Protein AF-A0A837RFW9-F1 (afdb_monomer)

Nearest PDB structures (foldseek):
  5ug1-assembly1_A  TM=9.479E-01  e=7.088E-17  Streptococcus pneumoniae
  6vjp-assembly2_B  TM=8.651E-01  e=1.711E-08  Staphylococcus aureus
  6wn9-assembly2_B  TM=7.926E-01  e=7.624E-08  Staphylococcus aureus
  8pdc-assembly1_A  TM=5.336E-01  e=2.839E-01  Thermochaetoides thermophila
  1jmk-assembly1_C  TM=3.991E-01  e=9.266E-01  Bacillus subtilis

Solvent-accessible surface area (backbone atoms only — not comparable to full-atom values): 8847 Å² total; per-residue (Å²): 58,29,36,41,24,10,40,58,45,43,70,36,41,70,58,40,64,80,72,38,79,75,56,46,79,50,54,38,65,89,37,30,56,67,54,47,40,52,52,53,54,50,25,52,79,66,72,66,56,39,51,40,34,35,42,40,46,26,79,59,40,48,96,58,42,66,62,38,52,48,49,47,66,68,69,51,61,58,62,28,28,44,31,45,30,32,28,53,45,78,81,64,51,80,84,36,45,29,46,46,44,35,55,53,58,73,54,41,42,84,80,36,62,27,40,33,67,18,57,42,35,62,55,50,69,77,42,61,77,36,30,68,94,49,86,34,59,43,37,83,78,36,63,68,31,46,53,50,54,47,46,40,52,51,53,28,51,61,54,46,70,77,39,54,52,32,84,120

Structure (mmCIF, N/CA/C/O backbone):
data_AF-A0A837RFW9-F1
#
_entry.id   AF-A0A837RFW9-F1
#
loop_
_atom_site.group_PDB
_atom_site.id
_atom_site.type_symbol
_atom_site.label_atom_id
_atom_site.label_alt_id
_atom_site.label_comp_id
_atom_site.label_asym_id
_atom_site.label_entity_id
_atom_site.label_seq_id
_atom_site.pdbx_PDB_ins_code
_atom_site.Cartn_x
_atom_site.Cartn_y
_atom_site.Cartn_z
_atom_site.occupancy
_atom_site.B_iso_or_equiv
_atom_site.auth_seq_id
_atom_site.auth_comp_id
_atom_site.auth_asym_id
_atom_site.auth_atom_id
_atom_site.pdbx_PDB_model_num
ATOM 1 N N . MET A 1 1 ? -9.442 -9.185 4.355 1.00 95.12 1 MET A N 1
ATOM 2 C CA . MET A 1 1 ? -8.764 -7.871 4.407 1.00 95.12 1 MET A CA 1
ATOM 3 C C . MET A 1 1 ? -9.378 -6.902 3.407 1.00 95.12 1 MET A C 1
ATOM 5 O O . MET A 1 1 ? -9.951 -7.375 2.431 1.00 95.12 1 MET A O 1
ATOM 9 N N . SER A 1 2 ? -9.255 -5.599 3.632 1.00 98.50 2 SER A N 1
ATOM 10 C CA . SER A 1 2 ? -9.455 -4.561 2.614 1.00 98.50 2 SER A CA 1
ATOM 11 C C . SER A 1 2 ? -8.090 -4.162 2.061 1.00 98.50 2 SER A C 1
ATOM 13 O O . SER A 1 2 ? -7.193 -3.880 2.846 1.00 98.50 2 SER A O 1
ATOM 15 N N . ILE A 1 3 ? -7.923 -4.155 0.742 1.00 98.69 3 ILE A N 1
ATOM 16 C CA . ILE A 1 3 ? -6.724 -3.668 0.054 1.00 98.69 3 ILE A CA 1
ATOM 17 C C . ILE A 1 3 ? -7.129 -2.402 -0.694 1.00 98.69 3 ILE A C 1
ATOM 19 O O . ILE A 1 3 ? -8.015 -2.457 -1.544 1.00 98.69 3 ILE A O 1
ATOM 23 N N . ILE A 1 4 ? -6.499 -1.279 -0.361 1.00 98.81 4 ILE A N 1
ATOM 24 C CA . ILE A 1 4 ? -6.711 0.022 -0.994 1.00 98.81 4 ILE A CA 1
ATOM 25 C C . ILE A 1 4 ? -5.409 0.394 -1.699 1.00 98.81 4 ILE A C 1
ATOM 27 O O . ILE A 1 4 ? -4.411 0.668 -1.034 1.00 98.81 4 ILE A O 1
ATOM 31 N N . GLY A 1 5 ? -5.403 0.374 -3.031 1.00 98.38 5 GLY A N 1
ATOM 32 C CA . GLY A 1 5 ? -4.164 0.484 -3.805 1.00 98.38 5 GLY A CA 1
ATOM 33 C C . GLY A 1 5 ? -4.198 1.435 -4.994 1.00 98.38 5 GLY A C 1
ATOM 34 O O . GLY A 1 5 ? -5.263 1.904 -5.399 1.00 98.38 5 GLY A O 1
ATOM 35 N N . ASP A 1 6 ? -3.010 1.721 -5.522 1.00 98.06 6 ASP A N 1
ATOM 36 C CA . ASP A 1 6 ? -2.779 2.550 -6.707 1.00 98.06 6 ASP A CA 1
ATOM 37 C C . ASP A 1 6 ? -2.714 1.711 -7.999 1.00 98.06 6 ASP A C 1
ATOM 39 O O . ASP A 1 6 ? -3.187 0.565 -8.048 1.00 98.06 6 ASP A O 1
ATOM 43 N N . SER A 1 7 ? -2.150 2.279 -9.069 1.00 97.69 7 SER A N 1
ATOM 44 C CA . SER A 1 7 ? -1.986 1.625 -10.369 1.00 97.69 7 SER A CA 1
ATOM 45 C C . SER A 1 7 ? -1.253 0.285 -10.303 1.00 97.69 7 SER A C 1
ATOM 47 O O . SER A 1 7 ? -1.571 -0.615 -11.085 1.00 97.69 7 SER A O 1
ATOM 49 N N . VAL A 1 8 ? -0.309 0.103 -9.372 1.00 97.62 8 VAL A N 1
ATOM 50 C CA . VAL A 1 8 ? 0.428 -1.162 -9.245 1.00 97.62 8 VAL A CA 1
ATOM 51 C C . VAL A 1 8 ? -0.507 -2.252 -8.740 1.00 97.62 8 VAL A C 1
ATOM 53 O O . VAL A 1 8 ? -0.574 -3.331 -9.331 1.00 97.62 8 VAL A O 1
ATOM 56 N N . THR A 1 9 ? -1.296 -1.957 -7.703 1.00 97.94 9 THR A N 1
ATOM 57 C CA . THR A 1 9 ? -2.322 -2.879 -7.198 1.00 97.94 9 THR A CA 1
ATOM 58 C C . THR A 1 9 ? -3.398 -3.140 -8.248 1.00 97.94 9 THR A C 1
ATOM 60 O O . THR A 1 9 ? -3.833 -4.281 -8.403 1.00 97.94 9 THR A O 1
ATOM 63 N N . LEU A 1 10 ? -3.807 -2.114 -9.004 1.00 97.44 10 LEU A N 1
ATOM 64 C CA . LEU A 1 10 ? -4.777 -2.258 -10.090 1.00 97.44 10 LEU A CA 1
ATOM 65 C C . LEU A 1 10 ? -4.279 -3.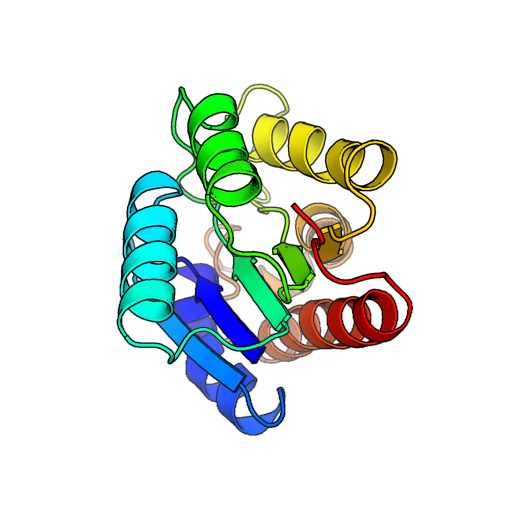240 -11.160 1.00 97.44 10 LEU A C 1
ATOM 67 O O . LEU A 1 10 ? -5.035 -4.119 -11.576 1.00 97.44 10 LEU A O 1
ATOM 71 N N . GLY A 1 11 ? -3.006 -3.134 -11.554 1.00 96.44 11 GLY A N 1
ATOM 72 C CA . GLY A 1 11 ? -2.385 -4.004 -12.554 1.00 96.44 11 GLY A CA 1
ATOM 73 C C . GLY A 1 11 ? -2.354 -5.485 -12.161 1.00 96.44 11 GLY A C 1
ATOM 74 O O . GLY A 1 11 ? -2.466 -6.343 -13.030 1.00 96.44 11 GLY A O 1
ATOM 75 N N . THR A 1 12 ? -2.274 -5.790 -10.862 1.00 96.44 12 THR A N 1
ATOM 76 C CA . THR A 1 12 ? -2.230 -7.170 -10.338 1.00 96.44 12 THR A CA 1
ATOM 77 C C . THR A 1 12 ? -3.542 -7.626 -9.680 1.00 96.44 12 THR A C 1
ATOM 79 O O . THR A 1 12 ? -3.638 -8.720 -9.121 1.00 96.44 12 THR A O 1
ATOM 82 N N . ARG A 1 13 ? -4.608 -6.817 -9.757 1.00 96.00 13 ARG A N 1
ATOM 83 C CA . ARG A 1 13 ? -5.867 -7.045 -9.024 1.00 96.00 13 ARG A CA 1
ATOM 84 C C . ARG A 1 13 ? -6.458 -8.440 -9.235 1.00 96.00 13 ARG A C 1
ATOM 86 O O . ARG A 1 13 ? -6.918 -9.043 -8.271 1.00 96.00 13 ARG A O 1
ATOM 93 N N . SER A 1 14 ? -6.453 -8.948 -10.472 1.00 94.88 14 SER A N 1
ATOM 94 C CA . SER A 1 14 ? -6.988 -10.287 -10.769 1.00 94.88 14 SER A CA 1
ATOM 95 C C . SER A 1 14 ? -6.211 -11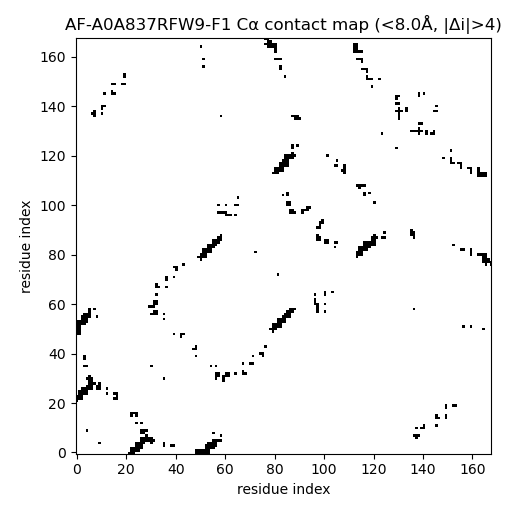.371 -10.028 1.00 94.88 14 SER A C 1
ATOM 97 O O . SER A 1 14 ? -6.812 -12.228 -9.392 1.00 94.88 14 SER A O 1
ATOM 99 N N . TYR A 1 15 ? -4.878 -11.292 -10.049 1.00 96.56 15 TYR A N 1
ATOM 100 C CA . TYR A 1 15 ? -4.029 -12.236 -9.335 1.00 96.56 15 TYR A CA 1
ATOM 101 C C . TYR A 1 15 ? -4.292 -12.172 -7.829 1.00 96.56 15 TYR A C 1
ATOM 103 O O . TYR A 1 15 ? -4.445 -13.200 -7.173 1.00 96.56 15 TYR A O 1
ATOM 111 N N . LEU A 1 16 ? -4.359 -10.964 -7.266 1.00 96.38 16 LEU A N 1
ATOM 112 C CA . LEU A 1 16 ? -4.643 -10.787 -5.845 1.00 96.38 16 LEU A CA 1
ATOM 113 C C . LEU A 1 16 ? -6.003 -11.372 -5.453 1.00 96.38 16 LEU A C 1
ATOM 115 O O . LEU A 1 16 ? -6.096 -12.001 -4.403 1.00 96.38 16 LEU A O 1
ATOM 119 N N . GLY A 1 17 ? -7.028 -11.224 -6.296 1.00 94.75 17 GLY A N 1
ATOM 120 C CA . GLY A 1 17 ? -8.349 -11.810 -6.057 1.00 94.75 17 GLY A CA 1
ATOM 121 C C . GLY A 1 17 ? -8.311 -13.335 -5.924 1.00 94.75 17 GLY A C 1
ATOM 122 O O . GLY A 1 17 ? -8.935 -13.886 -5.019 1.00 94.75 17 GLY A O 1
ATOM 123 N N . ASP A 1 18 ? -7.515 -14.002 -6.762 1.00 94.69 18 ASP A N 1
ATOM 124 C CA . ASP A 1 18 ? -7.395 -15.466 -6.772 1.00 94.69 18 ASP A CA 1
ATOM 125 C C . ASP A 1 18 ? -6.471 -16.006 -5.664 1.00 94.69 18 ASP A C 1
ATOM 127 O O . ASP A 1 18 ? -6.607 -17.152 -5.230 1.00 94.69 18 ASP A O 1
ATOM 131 N N . HIS A 1 19 ? -5.508 -15.199 -5.205 1.00 96.00 19 HIS A N 1
ATOM 132 C CA . HIS A 1 19 ? -4.390 -15.667 -4.375 1.00 96.00 19 HIS A CA 1
ATOM 133 C C . HIS A 1 19 ? -4.282 -15.009 -2.988 1.00 96.00 19 HIS A C 1
ATOM 135 O O . HIS A 1 19 ? -3.486 -15.457 -2.158 1.00 96.00 19 HIS A O 1
ATOM 141 N N . VAL A 1 20 ? -5.079 -13.978 -2.699 1.00 93.44 20 VAL A N 1
ATOM 142 C CA . VAL A 1 20 ? -5.201 -13.363 -1.371 1.00 93.44 20 VAL A CA 1
ATOM 143 C C . VAL A 1 20 ? -6.617 -13.603 -0.862 1.00 93.44 20 VAL A C 1
ATOM 145 O O . VAL A 1 20 ? -7.549 -12.836 -1.122 1.00 93.44 20 VAL A O 1
ATOM 148 N N . ALA A 1 21 ? -6.775 -14.708 -0.133 1.00 85.12 21 ALA A N 1
ATOM 149 C CA . ALA A 1 21 ? -8.072 -15.196 0.317 1.00 85.12 21 ALA A CA 1
ATOM 150 C C . ALA A 1 21 ? -8.848 -14.139 1.121 1.00 85.12 21 ALA A C 1
ATOM 152 O O . ALA A 1 21 ? -8.305 -13.463 2.000 1.00 85.12 21 ALA A O 1
ATOM 153 N N . ASN A 1 22 ? -10.154 -14.040 0.854 1.00 87.00 22 ASN A N 1
ATOM 154 C CA . ASN A 1 22 ? -11.065 -13.121 1.540 1.00 87.00 22 ASN A CA 1
ATOM 155 C C . ASN A 1 22 ? -10.575 -11.656 1.514 1.00 87.00 22 ASN A C 1
ATOM 157 O O . ASN A 1 22 ? -10.703 -10.924 2.512 1.00 87.00 22 ASN A O 1
ATOM 161 N N . SER A 1 23 ? -10.003 -11.217 0.390 1.00 92.75 23 SER A N 1
ATOM 162 C CA . SER A 1 23 ? -9.664 -9.816 0.137 1.00 92.75 23 SER A CA 1
ATOM 163 C C . SER A 1 23 ? -10.816 -9.076 -0.555 1.00 92.75 23 SER A C 1
ATOM 165 O O . SER A 1 23 ? -11.537 -9.633 -1.376 1.00 92.75 23 SER A O 1
ATOM 167 N N . ASN A 1 24 ? -11.021 -7.818 -0.170 1.00 96.25 24 ASN A N 1
ATOM 168 C CA . ASN A 1 24 ? -11.774 -6.833 -0.939 1.00 96.25 24 ASN A CA 1
ATOM 169 C C . ASN A 1 24 ? -10.751 -5.856 -1.519 1.00 96.25 24 ASN A C 1
ATOM 171 O O . ASN A 1 24 ? -10.039 -5.228 -0.735 1.00 96.25 24 ASN A O 1
ATOM 175 N N . ILE A 1 25 ? -10.638 -5.770 -2.844 1.00 98.25 25 ILE A N 1
ATOM 176 C CA . ILE A 1 25 ? -9.589 -4.988 -3.509 1.00 98.25 25 ILE A CA 1
ATOM 177 C C . ILE A 1 25 ? -10.218 -3.783 -4.193 1.00 98.25 25 ILE A C 1
ATOM 179 O O . ILE A 1 25 ? -10.933 -3.917 -5.186 1.00 98.25 25 ILE A O 1
ATOM 183 N N . ASP A 1 26 ? -9.897 -2.610 -3.671 1.00 98.38 26 ASP A N 1
ATOM 184 C CA . ASP A 1 26 ? -10.256 -1.318 -4.224 1.00 98.38 26 ASP A CA 1
ATOM 185 C C . ASP A 1 26 ? -8.967 -0.665 -4.743 1.00 98.38 26 ASP A C 1
ATOM 187 O O . ASP A 1 26 ? -8.086 -0.308 -3.960 1.00 98.38 26 ASP A O 1
ATOM 191 N N . ALA A 1 27 ? -8.818 -0.542 -6.061 1.00 97.88 27 ALA A N 1
ATOM 192 C CA . ALA A 1 27 ? -7.613 0.007 -6.678 1.00 97.88 27 ALA A CA 1
ATOM 193 C C . ALA A 1 27 ? -7.941 0.875 -7.896 1.00 97.88 27 ALA A C 1
ATOM 195 O O . ALA A 1 27 ? -8.811 0.519 -8.692 1.00 97.88 27 ALA A O 1
ATOM 196 N N . GLU A 1 28 ? -7.219 1.985 -8.049 1.00 97.88 28 GLU A N 1
ATOM 197 C CA . GLU A 1 28 ? -7.378 2.958 -9.137 1.00 97.88 28 GLU A CA 1
ATOM 198 C C . GLU A 1 28 ? -6.014 3.476 -9.603 1.00 97.88 28 GLU A C 1
ATOM 200 O O . GLU A 1 28 ? -5.090 3.590 -8.803 1.00 97.88 28 GLU A O 1
ATOM 205 N N . GLY A 1 29 ? -5.898 3.810 -10.894 1.00 96.25 29 GLY A N 1
ATOM 206 C CA . GLY A 1 29 ? -4.627 4.178 -11.528 1.00 96.25 29 GLY A CA 1
ATOM 207 C C . GLY A 1 29 ? -3.928 5.368 -10.865 1.00 96.25 29 GLY A C 1
ATOM 208 O O . GLY A 1 29 ? -2.816 5.243 -10.366 1.00 96.25 29 GLY A O 1
ATOM 209 N N . ASP A 1 30 ? -4.610 6.506 -10.783 1.00 94.25 30 ASP A N 1
ATOM 210 C CA . ASP A 1 30 ? -4.015 7.753 -10.285 1.00 94.25 30 ASP A CA 1
ATOM 211 C C . ASP A 1 30 ? -4.199 7.941 -8.772 1.00 94.25 30 ASP A C 1
ATOM 213 O O . ASP A 1 30 ? -4.232 9.064 -8.264 1.00 94.25 30 ASP A O 1
ATOM 217 N N . ARG A 1 31 ? -4.372 6.845 -8.019 1.00 98.25 31 ARG A N 1
ATOM 218 C CA . ARG A 1 31 ? -4.678 6.953 -6.594 1.00 98.25 31 ARG A CA 1
ATOM 219 C C . ARG A 1 31 ? -3.470 7.428 -5.793 1.00 98.25 31 ARG A C 1
ATOM 221 O O . ARG A 1 31 ? -2.427 6.785 -5.739 1.00 98.25 31 ARG A O 1
ATOM 228 N N . THR A 1 32 ? -3.672 8.530 -5.088 1.00 98.31 32 THR A N 1
ATOM 229 C CA . THR A 1 32 ? -2.743 9.128 -4.126 1.00 98.31 32 THR A CA 1
ATOM 230 C C . THR A 1 32 ? -3.213 8.883 -2.685 1.00 98.31 32 THR A C 1
ATOM 232 O O . THR A 1 32 ? -4.351 8.467 -2.447 1.00 98.31 32 THR A O 1
ATOM 235 N N . MET A 1 33 ? -2.357 9.145 -1.689 1.00 98.50 33 MET A N 1
ATOM 236 C CA . MET A 1 33 ? -2.634 8.805 -0.278 1.00 98.50 33 MET A CA 1
ATOM 237 C C . MET A 1 33 ? -3.898 9.495 0.267 1.00 98.50 33 MET A C 1
ATOM 239 O O . MET A 1 33 ? -4.711 8.874 0.946 1.00 98.50 33 MET A O 1
ATOM 243 N N . ASN A 1 34 ? -4.132 10.755 -0.105 1.00 98.44 34 ASN A N 1
ATOM 244 C CA . ASN A 1 34 ? -5.351 11.496 0.244 1.00 98.44 34 ASN A CA 1
ATOM 245 C C . ASN A 1 34 ? -6.634 10.897 -0.377 1.00 98.44 34 ASN A C 1
ATOM 247 O O . ASN A 1 34 ? -7.718 11.043 0.190 1.00 98.44 34 ASN A O 1
ATOM 251 N N . LEU A 1 35 ? -6.546 10.236 -1.536 1.00 98.62 35 LEU A N 1
ATOM 252 C CA . LEU A 1 35 ? -7.671 9.531 -2.158 1.00 98.62 35 LEU A CA 1
ATOM 253 C C . LEU A 1 35 ? -7.899 8.173 -1.491 1.00 98.62 35 LEU A C 1
ATOM 255 O O . LEU A 1 35 ? -9.039 7.833 -1.181 1.00 98.62 35 LEU A O 1
ATOM 259 N N . ALA A 1 36 ? -6.827 7.442 -1.177 1.00 98.69 36 ALA A N 1
ATOM 260 C CA . ALA A 1 36 ? -6.911 6.215 -0.388 1.00 98.69 36 ALA A CA 1
ATOM 261 C C . ALA A 1 36 ? -7.517 6.461 1.003 1.00 98.69 36 ALA A C 1
ATOM 263 O O . ALA A 1 36 ? -8.369 5.692 1.444 1.00 98.69 36 ALA A O 1
ATOM 264 N N . TYR A 1 37 ? -7.175 7.583 1.644 1.00 98.81 37 TYR A N 1
ATOM 265 C CA . TYR A 1 37 ? -7.824 8.042 2.871 1.00 98.81 37 TYR A CA 1
ATOM 266 C C . TYR A 1 37 ? -9.347 8.175 2.701 1.00 98.81 37 TYR A C 1
ATOM 268 O O . TYR A 1 37 ? -10.106 7.659 3.519 1.00 98.81 37 TYR A O 1
ATOM 276 N N . LYS A 1 38 ? -9.827 8.794 1.611 1.00 98.75 38 LYS A N 1
ATOM 277 C CA . LYS A 1 38 ? -11.275 8.899 1.343 1.00 98.75 38 LYS A CA 1
ATOM 278 C C . LYS A 1 38 ? -11.927 7.523 1.197 1.00 98.75 38 LYS A C 1
ATOM 280 O O . LYS A 1 38 ? -13.010 7.318 1.740 1.00 98.75 38 LYS A O 1
ATOM 285 N N . VAL A 1 39 ? -11.273 6.583 0.511 1.00 98.81 39 VAL A N 1
ATOM 286 C CA . VAL A 1 39 ? -11.757 5.197 0.378 1.00 98.81 39 VAL A CA 1
ATOM 287 C C . VAL A 1 39 ? -11.843 4.518 1.744 1.00 98.81 39 VAL A C 1
ATOM 289 O O . VAL A 1 39 ? -12.893 3.972 2.079 1.00 98.81 39 VAL A O 1
ATOM 292 N N . MET A 1 40 ? -10.791 4.607 2.562 1.00 98.81 40 MET A N 1
ATOM 293 C CA . MET A 1 40 ? -10.767 4.038 3.914 1.00 98.81 40 MET A CA 1
ATOM 294 C C . MET A 1 40 ? -11.915 4.590 4.766 1.00 98.81 40 MET A C 1
ATOM 296 O O . MET A 1 40 ? -12.699 3.819 5.318 1.00 98.81 40 MET A O 1
ATOM 300 N N . MET A 1 41 ? -12.081 5.914 4.796 1.00 98.75 41 MET A N 1
ATOM 301 C CA . MET A 1 41 ? -13.145 6.563 5.563 1.00 98.75 41 MET A CA 1
ATOM 302 C C . MET A 1 41 ? -14.545 6.201 5.047 1.00 98.75 41 MET A C 1
ATOM 304 O O . MET A 1 41 ? -15.470 6.028 5.839 1.00 98.75 41 MET A O 1
ATOM 308 N N . ASN A 1 42 ? -14.729 6.059 3.730 1.00 98.75 42 ASN A N 1
ATOM 309 C CA . ASN A 1 42 ? -15.992 5.587 3.156 1.00 98.75 42 ASN A CA 1
ATOM 310 C C . ASN A 1 42 ? -16.303 4.149 3.596 1.00 98.75 42 ASN A C 1
ATOM 312 O O . ASN A 1 42 ? -17.444 3.851 3.956 1.00 98.75 42 ASN A O 1
ATOM 316 N N . GLN A 1 43 ? -15.296 3.272 3.589 1.00 98.69 43 GLN A N 1
ATOM 317 C CA . GLN A 1 43 ? -15.447 1.883 4.012 1.00 98.69 43 GLN A CA 1
ATOM 318 C C . GLN A 1 43 ? -15.720 1.767 5.523 1.00 98.69 43 GLN A C 1
ATOM 320 O O . GLN A 1 43 ? -16.522 0.917 5.904 1.00 98.69 43 GLN A O 1
ATOM 325 N N . GLN A 1 44 ? -15.125 2.622 6.368 1.00 98.25 44 GLN A N 1
ATOM 326 C CA . GLN A 1 44 ? -15.450 2.701 7.804 1.00 98.25 44 GLN A CA 1
ATOM 327 C C . GLN A 1 44 ? -16.907 3.092 8.025 1.00 98.25 44 GLN A C 1
ATOM 329 O O . GLN A 1 44 ? -17.662 2.342 8.637 1.00 98.25 44 GLN A O 1
ATOM 334 N N . ARG A 1 45 ? -17.335 4.218 7.436 1.00 98.44 45 ARG A N 1
ATOM 335 C CA . ARG A 1 45 ? -18.712 4.721 7.583 1.00 98.44 45 ARG A CA 1
ATOM 336 C C . ARG A 1 45 ? -19.772 3.750 7.071 1.00 98.44 45 ARG A C 1
ATOM 338 O O . ARG A 1 45 ? -20.904 3.787 7.535 1.00 98.44 45 ARG A O 1
ATOM 345 N N . SER A 1 46 ? -19.411 2.905 6.109 1.00 98.12 46 SER A N 1
ATOM 346 C CA . SER A 1 46 ? -20.305 1.887 5.545 1.00 98.12 46 SER A CA 1
ATOM 347 C C . SER A 1 46 ? -20.197 0.534 6.256 1.00 98.12 46 SER A C 1
ATOM 349 O O . SER A 1 46 ? -20.850 -0.418 5.838 1.00 98.12 46 SER A O 1
ATOM 351 N N . HIS A 1 47 ? -19.360 0.419 7.294 1.00 97.44 47 HIS A N 1
ATOM 352 C CA . HIS A 1 47 ? -19.052 -0.828 8.004 1.00 97.44 47 HIS A CA 1
ATOM 353 C C . HIS A 1 47 ? -18.560 -1.965 7.088 1.00 97.44 47 HIS A C 1
ATOM 355 O O . HIS A 1 47 ? -18.762 -3.146 7.363 1.00 97.44 47 HIS A O 1
ATOM 361 N N . THR A 1 48 ? -17.894 -1.612 5.986 1.00 98.00 48 THR A N 1
ATOM 362 C CA . THR A 1 48 ? -17.313 -2.563 5.026 1.00 98.00 48 THR A CA 1
ATOM 363 C C . THR A 1 48 ? -15.793 -2.670 5.135 1.00 98.00 48 THR A C 1
ATOM 365 O O . THR A 1 48 ? -15.206 -3.565 4.520 1.00 98.00 48 THR A O 1
ATOM 368 N N . LEU A 1 49 ? -15.136 -1.766 5.875 1.00 98.50 49 LEU A N 1
ATOM 369 C CA . LEU A 1 49 ? -13.701 -1.863 6.143 1.00 98.50 49 LEU A CA 1
ATOM 370 C C . LEU A 1 49 ? -13.443 -3.111 6.997 1.00 98.50 49 LEU A C 1
ATOM 372 O O . LEU A 1 49 ? -14.057 -3.293 8.045 1.00 98.50 49 LEU A O 1
ATOM 376 N N . ARG A 1 50 ? -12.565 -4.007 6.538 1.00 97.81 50 ARG A N 1
ATOM 377 C CA . ARG A 1 50 ? -12.270 -5.261 7.253 1.00 97.81 50 ARG A CA 1
ATOM 378 C C . ARG A 1 50 ? -11.210 -5.043 8.335 1.00 97.81 50 ARG A C 1
ATOM 380 O O . ARG A 1 50 ? -10.465 -4.074 8.278 1.00 97.81 50 ARG A O 1
ATOM 387 N N . GLU A 1 51 ? -11.093 -5.986 9.273 1.00 98.00 51 GLU A N 1
ATOM 388 C CA . GLU A 1 51 ? -10.086 -5.957 10.355 1.00 98.00 51 GLU A CA 1
ATOM 389 C C . GLU A 1 51 ? -8.677 -5.637 9.827 1.00 98.00 51 GLU A C 1
ATOM 391 O O . GLU A 1 51 ? -8.036 -4.711 10.299 1.00 98.00 51 GLU A O 1
ATOM 396 N N . TYR A 1 52 ? -8.215 -6.347 8.797 1.00 98.56 52 TYR A N 1
ATOM 397 C CA . TYR A 1 52 ? -6.925 -6.085 8.153 1.00 98.56 52 TYR A CA 1
ATOM 398 C C . TYR A 1 52 ? -7.098 -5.089 7.006 1.00 98.56 52 TYR A C 1
ATOM 400 O O . TYR A 1 52 ? -7.810 -5.399 6.041 1.00 98.56 52 TYR A O 1
ATOM 408 N N . VAL A 1 53 ? -6.418 -3.949 7.093 1.00 98.75 53 VAL A N 1
ATOM 409 C CA . VAL A 1 53 ? -6.447 -2.854 6.116 1.00 98.75 53 VAL A CA 1
ATOM 410 C C . VAL A 1 53 ? -5.064 -2.716 5.499 1.00 98.75 53 VAL A C 1
ATOM 412 O O . VAL A 1 53 ? -4.112 -2.414 6.206 1.00 98.75 53 VAL A O 1
ATOM 415 N N . VAL A 1 54 ? -4.940 -2.951 4.197 1.00 98.75 54 VAL A N 1
ATOM 416 C CA . VAL A 1 54 ? -3.683 -2.829 3.453 1.00 98.75 54 VAL A CA 1
ATOM 417 C C . VAL A 1 54 ? -3.732 -1.566 2.604 1.00 98.75 54 VAL A C 1
ATOM 419 O O . VAL A 1 54 ? -4.633 -1.427 1.777 1.00 98.75 54 VAL A O 1
ATOM 422 N N . ILE A 1 55 ? -2.773 -0.664 2.798 1.00 98.81 55 ILE A N 1
ATOM 423 C CA . ILE A 1 55 ? -2.603 0.542 1.984 1.00 98.81 55 ILE A CA 1
ATOM 424 C C . ILE A 1 55 ? -1.406 0.329 1.061 1.00 98.81 55 ILE A C 1
ATOM 426 O O . ILE A 1 55 ? -0.273 0.196 1.520 1.00 98.81 55 ILE A O 1
ATOM 430 N N . CYS A 1 56 ? -1.676 0.277 -0.239 1.00 98.31 56 CYS A N 1
ATOM 431 C CA . CYS A 1 56 ? -0.704 0.031 -1.300 1.00 98.31 56 CYS A CA 1
ATOM 432 C C . CYS A 1 56 ? -0.548 1.283 -2.167 1.00 98.31 56 CYS A C 1
ATOM 434 O O . CYS A 1 56 ? -0.951 1.291 -3.328 1.00 98.31 56 CYS A O 1
ATOM 436 N N . ILE A 1 57 ? -0.040 2.363 -1.572 1.00 98.31 57 ILE A N 1
ATOM 437 C CA . ILE A 1 57 ? 0.010 3.686 -2.196 1.00 98.31 57 ILE A CA 1
ATOM 438 C C . ILE A 1 57 ? 1.402 4.273 -2.052 1.00 98.31 57 ILE A C 1
ATOM 440 O O . ILE A 1 57 ? 1.960 4.299 -0.961 1.00 98.31 57 ILE A O 1
ATOM 444 N N . GLY A 1 58 ? 1.917 4.849 -3.132 1.00 93.69 58 GLY A N 1
ATOM 445 C CA . GLY A 1 58 ? 3.077 5.734 -3.033 1.00 93.69 58 GLY A CA 1
ATOM 446 C C . GLY A 1 58 ? 3.882 5.876 -4.312 1.00 93.69 58 GLY A C 1
ATOM 447 O O . GLY A 1 58 ? 4.886 6.584 -4.307 1.00 93.69 58 GLY A O 1
ATOM 448 N N . THR A 1 59 ? 3.461 5.241 -5.409 1.00 89.94 59 THR A N 1
ATOM 449 C CA . THR A 1 59 ? 4.057 5.497 -6.729 1.00 89.94 59 THR A CA 1
ATOM 450 C C . THR A 1 59 ? 3.826 6.946 -7.169 1.00 89.94 59 THR A C 1
ATOM 452 O O . THR A 1 59 ? 4.750 7.587 -7.662 1.00 89.94 59 THR A O 1
ATOM 455 N N . ASN A 1 60 ? 2.648 7.490 -6.845 1.00 90.75 60 ASN A N 1
ATOM 456 C CA . ASN A 1 60 ? 2.270 8.898 -6.982 1.00 90.75 60 ASN A CA 1
ATOM 457 C C . ASN A 1 60 ? 2.303 9.626 -5.620 1.00 90.75 60 ASN A C 1
ATOM 459 O O . ASN A 1 60 ? 1.310 10.205 -5.178 1.00 90.75 60 ASN A O 1
ATOM 463 N N . ALA A 1 61 ? 3.418 9.537 -4.888 1.00 93.00 61 ALA A N 1
ATOM 464 C CA . ALA A 1 61 ? 3.539 10.172 -3.573 1.00 93.00 61 ALA A CA 1
ATOM 465 C C . ALA A 1 61 ? 3.485 11.711 -3.663 1.00 93.00 61 ALA A C 1
ATOM 467 O O . ALA A 1 61 ? 4.240 12.334 -4.410 1.00 93.00 61 ALA A O 1
ATOM 468 N N . LEU A 1 62 ? 2.608 12.309 -2.856 1.00 95.44 62 LEU A N 1
ATOM 469 C CA . LEU A 1 62 ? 2.420 13.757 -2.755 1.00 95.44 62 LEU A CA 1
ATOM 470 C C . LEU A 1 62 ? 3.551 14.424 -1.957 1.00 95.44 62 LEU A C 1
ATOM 472 O O . LEU A 1 62 ? 4.267 13.754 -1.212 1.00 95.44 62 LEU A O 1
ATOM 476 N N . ASP A 1 63 ? 3.686 15.745 -2.075 1.00 97.44 63 ASP A N 1
ATOM 477 C CA . ASP A 1 63 ? 4.648 16.523 -1.275 1.00 97.44 63 ASP A CA 1
ATOM 478 C C . ASP A 1 63 ? 4.337 16.465 0.227 1.00 97.44 63 ASP A C 1
ATOM 480 O O . ASP A 1 63 ? 5.244 16.453 1.056 1.00 97.44 63 ASP A O 1
ATOM 484 N N . ASP A 1 64 ? 3.057 16.349 0.579 1.00 97.62 64 ASP A N 1
ATOM 485 C CA . ASP A 1 64 ? 2.544 16.220 1.943 1.00 97.62 64 ASP A CA 1
ATOM 486 C C . ASP A 1 64 ? 2.375 14.750 2.381 1.00 97.62 64 ASP A C 1
ATOM 488 O O . ASP A 1 64 ? 1.524 14.432 3.216 1.00 97.62 64 ASP A O 1
ATOM 492 N N . TYR A 1 65 ? 3.187 13.831 1.833 1.00 97.44 65 TYR A N 1
ATOM 493 C CA . TYR A 1 65 ? 3.096 12.386 2.098 1.00 97.44 65 TYR A CA 1
ATOM 494 C C . TYR A 1 65 ? 3.043 12.043 3.594 1.00 97.44 65 TYR A C 1
ATOM 496 O O . TYR A 1 65 ? 2.327 11.118 3.982 1.00 97.44 65 TYR A O 1
ATOM 504 N N . GLU A 1 66 ? 3.775 12.777 4.439 1.00 98.31 66 GLU A N 1
ATOM 505 C CA . GLU A 1 66 ? 3.793 12.559 5.885 1.00 98.31 66 GLU A CA 1
ATOM 506 C C . GLU A 1 66 ? 2.431 12.877 6.504 1.00 98.31 66 GLU A C 1
ATOM 508 O O . GLU A 1 66 ? 1.849 12.017 7.163 1.00 98.31 66 GLU A O 1
ATOM 513 N N . GLU A 1 67 ? 1.872 14.056 6.221 1.00 98.44 67 GLU A N 1
ATOM 514 C CA . GLU A 1 67 ? 0.553 14.452 6.720 1.00 98.44 67 GLU A CA 1
ATOM 515 C C . GLU A 1 67 ? -0.525 13.454 6.279 1.00 98.44 67 GLU A C 1
ATOM 517 O O . GLU A 1 67 ? -1.307 12.976 7.103 1.00 98.44 67 GLU A O 1
ATOM 522 N N . GLN A 1 68 ? -0.537 13.070 4.999 1.00 98.38 68 GLN A N 1
ATOM 523 C CA . GLN A 1 68 ? -1.543 12.141 4.475 1.00 98.38 68 GLN A CA 1
ATOM 524 C C . GLN A 1 68 ? -1.426 10.740 5.088 1.00 98.38 68 GLN A C 1
ATOM 526 O O . GLN A 1 68 ? -2.443 10.112 5.390 1.00 98.38 68 GLN A O 1
ATOM 531 N N . THR A 1 69 ? -0.202 10.263 5.325 1.00 98.62 69 THR A N 1
ATOM 532 C CA . THR A 1 69 ? 0.036 8.980 6.005 1.00 98.62 69 THR A CA 1
ATOM 533 C C . THR A 1 69 ? -0.457 9.041 7.449 1.00 98.62 69 THR A C 1
ATOM 535 O O . THR A 1 69 ? -1.156 8.139 7.913 1.00 98.62 69 THR A O 1
ATOM 538 N N . MET A 1 70 ? -0.168 10.139 8.154 1.00 98.62 70 MET A N 1
ATOM 539 C CA . MET A 1 70 ? -0.619 10.318 9.531 1.00 98.62 70 MET A CA 1
ATOM 540 C C . MET A 1 70 ? -2.143 10.409 9.646 1.00 98.62 70 MET A C 1
ATOM 542 O O . MET A 1 70 ? -2.695 9.878 10.606 1.00 98.62 70 MET A O 1
ATOM 546 N N . LYS A 1 71 ? -2.843 10.989 8.661 1.00 98.31 71 LYS A N 1
ATOM 547 C CA . LYS A 1 71 ? -4.318 11.006 8.624 1.00 98.31 71 LYS A CA 1
ATOM 548 C C . LYS A 1 71 ? -4.920 9.606 8.564 1.00 98.31 71 LYS A C 1
ATOM 550 O O . LYS A 1 71 ? -5.853 9.325 9.308 1.00 98.31 71 LYS A O 1
ATOM 555 N N . ILE A 1 72 ? -4.367 8.710 7.740 1.00 98.62 72 ILE A N 1
ATOM 556 C CA . ILE A 1 72 ? -4.787 7.298 7.722 1.00 98.62 72 ILE A CA 1
ATOM 557 C C . ILE A 1 72 ? -4.610 6.671 9.107 1.00 98.62 72 ILE A C 1
ATOM 559 O O . ILE A 1 72 ? -5.525 6.043 9.623 1.00 98.62 72 ILE A O 1
ATOM 563 N N . ILE A 1 73 ? -3.450 6.864 9.732 1.00 98.62 73 ILE A N 1
ATOM 564 C CA . ILE A 1 73 ? -3.127 6.243 11.024 1.00 98.62 73 ILE A CA 1
ATOM 565 C C . ILE A 1 73 ? -4.030 6.767 12.143 1.00 98.62 73 ILE A C 1
ATOM 567 O O . ILE A 1 73 ? -4.510 5.984 12.966 1.00 98.62 73 ILE A O 1
ATOM 571 N N . HIS A 1 74 ? -4.250 8.081 12.199 1.00 98.44 74 HIS A N 1
ATOM 572 C CA . HIS A 1 74 ? -5.028 8.722 13.256 1.00 98.44 74 HIS A CA 1
ATOM 573 C C . HIS A 1 74 ? -6.526 8.446 13.123 1.00 98.44 74 HIS A C 1
ATOM 575 O O . HIS A 1 74 ? -7.147 8.103 14.127 1.00 98.44 74 HIS A O 1
ATOM 581 N N . ASP A 1 75 ? -7.075 8.490 11.908 1.00 98.62 75 ASP A N 1
ATOM 582 C CA . ASP A 1 75 ? -8.523 8.373 11.692 1.00 98.62 75 ASP A CA 1
ATOM 583 C C . ASP A 1 75 ? -8.992 6.930 11.446 1.00 98.62 75 ASP A C 1
ATOM 585 O O . ASP A 1 75 ? -10.199 6.672 11.406 1.00 98.62 75 ASP A O 1
ATOM 589 N N . LEU A 1 76 ? -8.061 5.974 11.302 1.00 98.81 76 LEU A N 1
ATOM 590 C CA . LEU A 1 76 ? -8.400 4.552 11.296 1.00 98.81 76 LEU A CA 1
ATOM 591 C C . LEU A 1 76 ? -9.134 4.198 12.594 1.00 98.81 76 LEU A C 1
ATOM 593 O O . LEU A 1 76 ? -8.607 4.436 13.678 1.00 98.81 76 LEU A O 1
ATOM 597 N N . GLU A 1 77 ? -10.329 3.628 12.514 1.00 98.50 77 GLU A N 1
ATOM 598 C CA . GLU A 1 77 ? -11.094 3.280 13.717 1.00 98.50 77 GLU A CA 1
ATOM 599 C C . GLU A 1 77 ? -10.419 2.159 14.545 1.00 98.50 77 GLU A C 1
ATOM 601 O O . GLU A 1 77 ? -9.637 1.355 14.019 1.00 98.50 77 GLU A O 1
ATOM 606 N N . PRO A 1 78 ? -10.688 2.075 15.862 1.00 98.50 78 PRO A N 1
ATOM 607 C CA . PRO A 1 78 ? -10.274 0.933 16.671 1.00 98.50 78 PRO A CA 1
ATOM 608 C C . PRO A 1 78 ? -10.798 -0.402 16.121 1.00 98.50 78 PRO A C 1
ATOM 610 O O . PRO A 1 78 ? -11.852 -0.469 15.496 1.00 98.50 78 PRO A O 1
ATOM 613 N N . GLY A 1 79 ? -10.073 -1.490 16.385 1.00 98.25 79 GLY A N 1
ATOM 614 C CA . GLY A 1 79 ? -10.407 -2.835 15.898 1.00 98.25 79 GLY A CA 1
ATOM 615 C C . GLY A 1 79 ? -9.762 -3.207 14.560 1.00 98.25 79 GLY A C 1
ATOM 616 O O . GLY A 1 79 ? -9.823 -4.369 14.165 1.00 98.25 79 GLY A O 1
ATOM 617 N N . HIS A 1 80 ? -9.080 -2.268 13.899 1.00 98.62 80 HIS A N 1
ATOM 618 C CA . HIS A 1 80 ? -8.342 -2.529 12.665 1.00 98.62 80 HIS A CA 1
ATOM 619 C C . HIS A 1 80 ? -6.839 -2.745 12.895 1.00 98.62 80 HIS A C 1
ATOM 621 O O . HIS A 1 80 ? -6.234 -2.198 13.818 1.00 98.62 80 HIS A O 1
ATOM 627 N N . LYS A 1 81 ? -6.223 -3.523 12.007 1.00 98.69 81 LYS A N 1
ATOM 628 C CA . LYS A 1 81 ? -4.778 -3.720 11.870 1.00 98.69 81 LYS A CA 1
ATOM 629 C C . LYS A 1 81 ? -4.343 -3.148 10.533 1.00 98.69 81 LYS A C 1
ATOM 631 O O . LYS A 1 81 ? -4.874 -3.539 9.491 1.00 98.69 81 LYS A O 1
ATOM 636 N N . LEU A 1 82 ? -3.385 -2.233 10.563 1.00 98.81 82 LEU A N 1
ATOM 637 C CA . LEU A 1 82 ? -2.930 -1.515 9.381 1.00 98.81 82 LEU A CA 1
ATOM 638 C C . LEU A 1 82 ? -1.684 -2.192 8.810 1.00 98.81 82 LEU A C 1
ATOM 640 O O . LEU A 1 82 ? -0.719 -2.461 9.518 1.00 98.81 82 LEU A O 1
ATOM 644 N N . ILE A 1 83 ? -1.697 -2.456 7.515 1.00 98.88 83 ILE A N 1
ATOM 645 C CA . ILE A 1 83 ? -0.553 -2.942 6.758 1.00 98.88 83 ILE A CA 1
ATOM 646 C C . ILE A 1 83 ? -0.197 -1.855 5.747 1.00 98.88 83 ILE A C 1
ATOM 648 O O . ILE A 1 83 ? -1.023 -1.496 4.911 1.00 98.88 83 ILE A O 1
ATOM 652 N N . LEU A 1 84 ? 1.022 -1.329 5.821 1.00 98.88 84 LEU A N 1
ATOM 653 C CA . LEU A 1 84 ? 1.523 -0.342 4.863 1.00 98.88 84 LEU A CA 1
ATOM 654 C C . LEU A 1 84 ? 2.461 -1.040 3.886 1.00 98.88 84 LEU A C 1
ATOM 656 O O . LEU A 1 84 ? 3.433 -1.678 4.303 1.00 98.88 84 LEU A O 1
ATOM 660 N N . MET A 1 85 ? 2.144 -0.958 2.596 1.00 98.75 85 MET A N 1
ATOM 661 C CA . MET A 1 85 ? 2.959 -1.534 1.538 1.00 98.75 85 MET A CA 1
ATOM 662 C C . MET A 1 85 ? 3.824 -0.460 0.898 1.00 98.75 85 MET A C 1
ATOM 664 O O . MET A 1 85 ? 3.318 0.398 0.178 1.00 98.75 85 MET A O 1
ATOM 668 N N . THR A 1 86 ? 5.131 -0.537 1.155 1.00 98.69 86 THR A N 1
ATOM 669 C CA . THR A 1 86 ? 6.072 0.510 0.745 1.00 98.69 86 THR A CA 1
ATOM 670 C C . THR A 1 86 ? 6.141 0.639 -0.778 1.00 98.69 86 THR A C 1
ATOM 672 O O . THR A 1 86 ? 6.186 -0.375 -1.481 1.00 98.69 86 THR A O 1
ATOM 675 N N . PRO A 1 87 ? 6.186 1.860 -1.337 1.00 97.94 87 PRO A N 1
ATOM 676 C CA . PRO A 1 87 ? 6.269 2.035 -2.779 1.00 97.94 87 PRO A CA 1
ATOM 677 C C . PRO A 1 87 ? 7.637 1.625 -3.331 1.00 97.94 87 PRO A C 1
ATOM 679 O O . PRO A 1 87 ? 8.654 1.629 -2.631 1.00 97.94 87 PRO A O 1
ATOM 682 N N . TYR A 1 88 ? 7.664 1.317 -4.628 1.00 97.75 88 TYR A N 1
ATOM 683 C CA . TYR A 1 88 ? 8.889 1.042 -5.368 1.00 97.75 88 TYR A CA 1
ATOM 684 C C . TYR A 1 88 ? 8.868 1.721 -6.735 1.00 97.75 88 TYR A C 1
ATOM 686 O O . TYR A 1 88 ? 7.862 1.690 -7.441 1.00 97.75 88 TYR A O 1
ATOM 694 N N . ASN A 1 89 ? 10.008 2.290 -7.113 1.00 96.44 89 ASN A N 1
ATOM 695 C CA . ASN A 1 89 ? 10.301 2.711 -8.473 1.00 96.44 89 ASN A CA 1
ATOM 696 C C . ASN A 1 89 ? 11.800 2.500 -8.711 1.00 96.44 89 ASN A C 1
ATOM 698 O O . ASN A 1 89 ? 12.621 3.086 -8.008 1.00 96.44 89 ASN A O 1
ATOM 702 N N . ALA A 1 90 ? 12.157 1.694 -9.710 1.00 95.50 90 ALA A N 1
ATOM 703 C CA . ALA A 1 90 ? 13.545 1.369 -10.043 1.00 95.50 90 ALA A CA 1
ATOM 704 C C . ALA A 1 90 ? 14.403 2.591 -10.433 1.00 95.50 90 ALA A C 1
ATOM 706 O O . ALA A 1 90 ? 15.628 2.493 -10.473 1.00 95.50 90 ALA A O 1
ATOM 707 N N . ARG A 1 91 ? 13.772 3.731 -10.740 1.00 95.12 91 ARG A N 1
ATOM 708 C CA . ARG A 1 91 ? 14.423 4.992 -11.122 1.00 95.12 91 ARG A CA 1
ATOM 709 C C . ARG A 1 91 ? 14.409 6.043 -10.013 1.00 95.12 91 ARG A C 1
ATOM 711 O O . ARG A 1 91 ? 15.013 7.096 -10.197 1.00 95.12 91 ARG A O 1
ATOM 718 N N . ALA A 1 92 ? 13.699 5.801 -8.910 1.00 95.31 92 ALA A N 1
ATOM 719 C CA . ALA A 1 92 ? 13.611 6.774 -7.832 1.00 95.31 92 ALA A CA 1
ATOM 720 C C . ALA A 1 92 ? 14.941 6.876 -7.079 1.00 95.31 92 ALA A C 1
ATOM 722 O O . ALA A 1 92 ? 15.554 5.870 -6.722 1.00 95.31 92 ALA A O 1
ATOM 723 N N . ASP A 1 93 ? 15.355 8.109 -6.801 1.00 95.31 93 ASP A N 1
ATOM 724 C CA . ASP A 1 93 ? 16.447 8.401 -5.878 1.00 95.31 93 ASP A CA 1
ATOM 725 C C . ASP A 1 93 ? 15.902 8.755 -4.481 1.00 95.31 93 ASP A C 1
ATOM 727 O O . ASP A 1 93 ? 14.691 8.773 -4.242 1.00 95.31 93 ASP A O 1
ATOM 731 N N . ALA A 1 94 ? 16.793 9.028 -3.526 1.00 95.69 94 ALA A N 1
ATOM 732 C CA . ALA A 1 94 ? 16.421 9.320 -2.140 1.00 95.69 94 ALA A CA 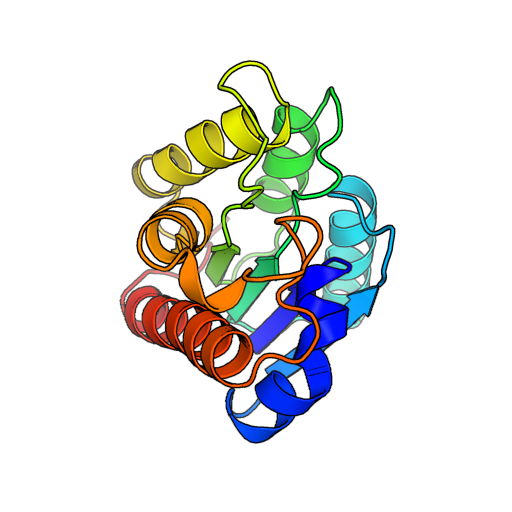1
ATOM 733 C C . ALA A 1 94 ? 15.593 10.612 -1.957 1.00 95.69 94 ALA A C 1
ATOM 735 O O . ALA A 1 94 ? 14.929 10.768 -0.932 1.00 95.69 94 ALA A O 1
ATOM 736 N N . ASN A 1 95 ? 15.612 11.535 -2.924 1.00 96.94 95 ASN A N 1
ATOM 737 C CA . ASN A 1 95 ? 14.879 12.800 -2.866 1.00 96.94 95 ASN A CA 1
ATOM 738 C C . ASN A 1 95 ? 13.432 12.679 -3.348 1.00 96.94 95 ASN A C 1
ATOM 740 O O . ASN A 1 95 ? 12.639 13.584 -3.079 1.00 96.94 95 ASN A O 1
ATOM 744 N N . TRP A 1 96 ? 13.071 11.587 -4.023 1.00 97.88 96 TRP A N 1
ATOM 745 C CA . TRP A 1 96 ? 11.700 11.353 -4.462 1.00 97.88 96 TRP A CA 1
ATOM 746 C C . TRP A 1 96 ? 10.781 11.151 -3.260 1.00 97.88 96 TRP A C 1
ATOM 748 O O . TRP A 1 96 ? 11.140 10.489 -2.282 1.00 97.88 96 TRP A O 1
ATOM 758 N N . ASN A 1 97 ? 9.562 11.681 -3.345 1.00 98.12 97 ASN A N 1
ATOM 759 C CA . ASN A 1 97 ? 8.585 11.557 -2.264 1.00 98.12 97 ASN A CA 1
ATOM 760 C C . ASN A 1 97 ? 8.234 10.091 -1.973 1.00 98.12 97 ASN A C 1
ATOM 762 O O . ASN A 1 97 ? 8.037 9.740 -0.817 1.00 98.12 97 ASN A O 1
ATOM 766 N N . SER A 1 98 ? 8.249 9.212 -2.980 1.00 97.00 98 SER A N 1
ATOM 767 C CA . SER A 1 98 ? 8.044 7.768 -2.802 1.00 97.00 98 SER A CA 1
ATOM 768 C C . SER A 1 98 ? 9.137 7.130 -1.933 1.00 97.00 98 SER A C 1
ATOM 770 O O . SER A 1 98 ? 8.839 6.367 -1.016 1.00 97.00 98 SER A O 1
ATOM 772 N N . SER A 1 99 ? 10.402 7.495 -2.153 1.00 97.94 99 SER A N 1
ATOM 773 C CA . SER A 1 99 ? 11.535 7.031 -1.346 1.00 97.94 99 SER A CA 1
ATOM 774 C C . SER A 1 99 ? 11.446 7.529 0.097 1.00 97.94 99 SER A C 1
ATOM 776 O O . SER A 1 99 ? 11.652 6.753 1.033 1.00 97.94 99 SER A O 1
ATOM 778 N N . LYS A 1 100 ? 11.091 8.805 0.295 1.00 98.50 100 LYS A N 1
ATOM 779 C CA . LYS A 1 100 ? 10.902 9.389 1.633 1.00 98.50 100 LYS A CA 1
ATOM 780 C C . LYS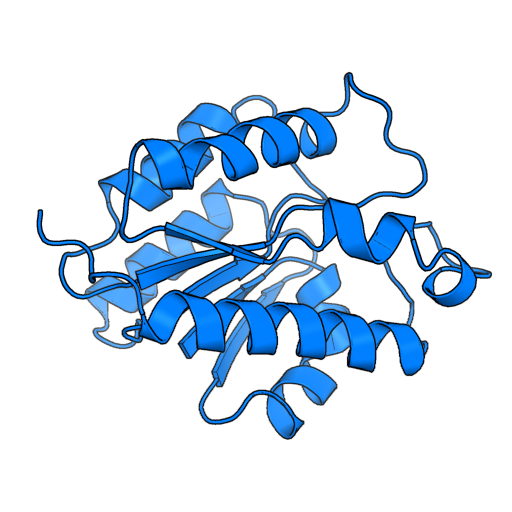 A 1 100 ? 9.713 8.770 2.368 1.00 98.50 100 LYS A C 1
ATOM 782 O O . LYS A 1 100 ? 9.839 8.451 3.549 1.00 98.50 100 LYS A O 1
ATOM 787 N N . LEU A 1 101 ? 8.603 8.534 1.666 1.00 98.62 101 LEU A N 1
ATOM 788 C CA . LEU A 1 101 ? 7.433 7.829 2.185 1.00 98.62 101 LEU A CA 1
ATOM 789 C C . LEU A 1 101 ? 7.817 6.428 2.665 1.00 98.62 101 LEU A C 1
ATOM 791 O O . LEU A 1 101 ? 7.571 6.096 3.819 1.00 98.62 101 LEU A O 1
ATOM 795 N N . ALA A 1 102 ? 8.533 5.650 1.851 1.00 98.38 102 ALA A N 1
ATOM 796 C CA . ALA A 1 102 ? 8.976 4.316 2.247 1.00 98.38 102 ALA A CA 1
ATOM 797 C C . ALA A 1 102 ? 9.900 4.339 3.487 1.00 98.38 102 ALA A C 1
ATOM 799 O O . ALA A 1 102 ? 9.923 3.393 4.276 1.00 98.38 102 ALA A O 1
ATOM 800 N N . VAL A 1 103 ? 10.707 5.392 3.671 1.00 98.50 103 VAL A N 1
ATOM 801 C CA . VAL A 1 103 ? 11.530 5.575 4.883 1.00 98.50 103 VAL A CA 1
ATOM 802 C C . VAL A 1 103 ? 10.667 5.904 6.101 1.00 98.50 103 VAL A C 1
ATOM 804 O O . VAL A 1 103 ? 10.925 5.363 7.176 1.00 98.50 103 VAL A O 1
ATOM 807 N N . LEU A 1 104 ? 9.663 6.771 5.949 1.00 98.62 104 LEU A N 1
ATOM 808 C CA . LEU A 1 104 ? 8.698 7.081 7.003 1.00 98.62 104 LEU A CA 1
ATOM 809 C C . LEU A 1 104 ? 7.947 5.816 7.428 1.00 98.62 104 LEU A C 1
ATOM 811 O O . LEU A 1 104 ? 7.953 5.476 8.610 1.00 98.62 104 LEU A O 1
ATOM 815 N N . GLU A 1 105 ? 7.367 5.091 6.470 1.00 98.62 105 GLU A N 1
ATOM 816 C CA . GLU A 1 105 ? 6.541 3.910 6.722 1.00 98.62 105 GLU A CA 1
ATOM 817 C C . GLU A 1 105 ? 7.281 2.859 7.547 1.00 98.62 105 GLU A C 1
ATOM 819 O O . GLU A 1 105 ? 6.756 2.380 8.548 1.00 98.62 105 GLU A O 1
ATOM 824 N N . ARG A 1 106 ? 8.542 2.569 7.206 1.00 98.69 106 ARG A N 1
ATOM 825 C CA . ARG A 1 106 ? 9.363 1.580 7.924 1.00 98.69 106 ARG A CA 1
ATOM 826 C C . ARG A 1 106 ? 9.591 1.900 9.403 1.00 98.69 106 ARG A C 1
ATOM 828 O O . ARG A 1 106 ? 9.845 0.976 10.167 1.00 98.69 106 ARG A O 1
ATOM 835 N N . LYS A 1 107 ? 9.492 3.167 9.813 1.00 98.56 107 LYS A N 1
ATOM 836 C CA . LYS A 1 107 ? 9.664 3.595 11.214 1.00 98.56 107 LYS A CA 1
ATOM 837 C C . LYS A 1 107 ? 8.368 3.515 12.022 1.00 98.56 107 LYS A C 1
ATOM 839 O O . LYS A 1 107 ? 8.403 3.494 13.248 1.00 98.56 107 LYS A O 1
ATOM 844 N N . LEU A 1 108 ? 7.212 3.482 11.360 1.00 98.56 108 LEU A N 1
ATOM 845 C CA . LEU A 1 108 ? 5.915 3.555 12.032 1.00 98.56 108 LEU A CA 1
ATOM 846 C C . LEU A 1 108 ? 5.612 2.384 12.985 1.00 98.56 108 LEU A C 1
ATOM 848 O O . LEU A 1 108 ? 5.043 2.665 14.041 1.00 98.56 108 LEU A O 1
ATOM 852 N N . PRO A 1 109 ? 5.986 1.117 12.708 1.00 98.25 109 PRO A N 1
ATOM 853 C CA . PRO A 1 109 ? 5.720 0.006 13.629 1.00 98.25 109 PRO A CA 1
ATOM 854 C C . PRO A 1 109 ? 6.392 0.141 15.001 1.00 98.25 109 PRO A C 1
ATOM 856 O O . PRO A 1 109 ? 5.899 -0.419 15.980 1.00 98.25 109 PRO A O 1
ATOM 859 N N . GLU A 1 110 ? 7.495 0.896 15.094 1.00 97.38 110 GLU A N 1
ATOM 860 C CA . GLU A 1 110 ? 8.163 1.183 16.373 1.00 97.38 110 GLU A CA 1
ATOM 861 C C . GLU A 1 110 ? 7.276 2.037 17.289 1.00 97.38 110 GLU A C 1
ATOM 863 O O . GLU A 1 110 ? 7.329 1.906 18.509 1.00 97.38 110 GLU A O 1
ATOM 868 N N . LYS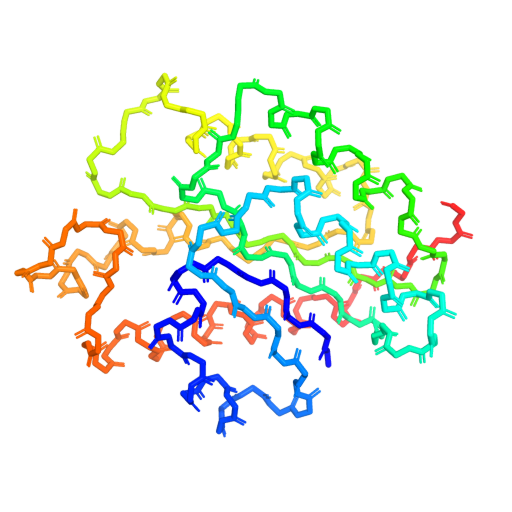 A 1 111 ? 6.434 2.890 16.694 1.00 97.62 111 LYS A N 1
ATOM 869 C CA . LYS A 1 111 ? 5.529 3.805 17.399 1.00 97.62 111 LYS A CA 1
ATOM 870 C C . LYS A 1 111 ? 4.096 3.275 17.499 1.00 97.62 111 LYS A C 1
ATOM 872 O O . LYS A 1 111 ? 3.411 3.545 18.481 1.00 97.62 111 LYS A O 1
ATOM 877 N N . TYR A 1 112 ? 3.632 2.547 16.488 1.00 98.31 112 TYR A N 1
ATOM 878 C CA . TYR A 1 112 ? 2.251 2.092 16.356 1.00 98.31 112 TYR A CA 1
ATOM 879 C C . TYR A 1 112 ? 2.211 0.575 16.164 1.00 98.31 112 TYR A C 1
ATOM 881 O O . TYR A 1 112 ? 2.334 0.066 15.054 1.00 98.31 112 TYR A O 1
ATOM 889 N N . HIS A 1 113 ? 1.987 -0.165 17.250 1.00 98.00 113 HIS A N 1
ATOM 890 C CA . HIS A 1 113 ? 2.056 -1.633 17.236 1.00 98.00 113 HIS A CA 1
ATOM 891 C C . HIS A 1 113 ? 0.957 -2.323 16.416 1.00 98.00 113 HIS A C 1
ATOM 893 O O . HIS A 1 113 ? 1.087 -3.503 16.111 1.00 98.00 113 HIS A O 1
ATOM 899 N N . PHE A 1 114 ? -0.105 -1.606 16.033 1.00 98.62 114 PHE A N 1
ATOM 900 C CA . PHE A 1 114 ? -1.122 -2.111 15.106 1.00 98.62 114 PHE A CA 1
ATOM 901 C C . PHE A 1 114 ? -0.714 -1.994 13.628 1.00 98.62 114 PHE A C 1
ATOM 903 O O . PHE A 1 114 ? -1.490 -2.384 12.754 1.00 98.62 114 PHE A O 1
ATOM 910 N N . ILE A 1 115 ? 0.480 -1.454 13.344 1.00 98.81 115 ILE A N 1
ATOM 911 C CA . ILE A 1 115 ? 1.025 -1.286 11.995 1.00 98.81 115 ILE A CA 1
ATOM 912 C C . ILE A 1 115 ? 2.029 -2.398 11.685 1.00 98.81 115 ILE A C 1
ATOM 914 O O . ILE A 1 115 ? 2.940 -2.676 12.459 1.00 98.81 115 ILE A O 1
ATOM 918 N N . THR A 1 116 ? 1.884 -3.019 10.517 1.00 98.81 116 THR A N 1
ATOM 919 C CA . THR A 1 116 ? 2.830 -3.987 9.944 1.00 98.81 116 THR A CA 1
ATOM 920 C C . THR A 1 116 ? 3.298 -3.501 8.574 1.00 98.81 116 THR A C 1
ATOM 922 O O . THR A 1 116 ? 2.523 -2.902 7.833 1.00 98.81 116 THR A O 1
ATOM 925 N N . ILE A 1 117 ? 4.556 -3.761 8.209 1.00 98.75 117 ILE A N 1
ATOM 926 C CA . ILE A 1 117 ? 5.096 -3.359 6.903 1.00 98.75 117 ILE A CA 1
ATOM 927 C C . ILE A 1 117 ? 5.098 -4.535 5.936 1.00 98.75 117 ILE A C 1
ATOM 929 O O . ILE A 1 117 ? 5.665 -5.590 6.215 1.00 98.75 117 ILE A O 1
ATOM 933 N N . ALA A 1 118 ? 4.506 -4.309 4.770 1.00 98.62 118 ALA A N 1
ATOM 934 C CA . ALA A 1 118 ? 4.655 -5.133 3.585 1.00 98.62 118 ALA A CA 1
ATOM 935 C C . ALA A 1 118 ? 5.737 -4.486 2.700 1.00 98.62 118 ALA A C 1
ATOM 937 O O . ALA A 1 118 ? 5.439 -3.635 1.867 1.00 98.62 118 ALA A O 1
ATOM 938 N N . ASP A 1 119 ? 7.017 -4.802 2.930 1.00 98.44 119 ASP A N 1
ATOM 939 C CA . ASP A 1 119 ? 8.134 -4.007 2.381 1.00 98.44 119 ASP A CA 1
ATOM 940 C C . ASP A 1 119 ? 8.435 -4.298 0.896 1.00 98.44 119 ASP A C 1
ATOM 942 O O . ASP A 1 119 ? 9.497 -4.816 0.536 1.00 98.44 119 ASP A O 1
ATOM 946 N N . TRP A 1 120 ? 7.488 -3.967 0.019 1.00 98.44 120 TRP A N 1
ATOM 947 C CA . TRP A 1 120 ? 7.621 -4.103 -1.429 1.00 98.44 120 TRP A CA 1
ATOM 948 C C . TRP A 1 120 ? 8.793 -3.303 -1.982 1.00 98.44 120 TRP A C 1
ATOM 950 O O . TRP A 1 120 ? 9.555 -3.844 -2.774 1.00 98.44 120 TRP A O 1
ATOM 960 N N . GLY A 1 121 ? 9.022 -2.083 -1.491 1.00 97.25 121 GLY A N 1
ATOM 961 C CA . GLY A 1 121 ? 10.188 -1.270 -1.836 1.00 97.25 121 GLY A CA 1
ATOM 962 C C . GLY A 1 121 ? 11.522 -2.007 -1.678 1.00 97.25 121 GLY A C 1
ATOM 963 O O . GLY A 1 121 ? 12.399 -1.885 -2.531 1.00 97.25 121 GLY A O 1
ATOM 964 N N . LYS A 1 122 ? 11.676 -2.808 -0.616 1.00 97.69 122 LYS A N 1
ATOM 965 C CA . LYS A 1 122 ? 12.879 -3.625 -0.394 1.00 97.69 122 LYS A CA 1
ATOM 966 C C . LYS A 1 122 ? 12.900 -4.877 -1.267 1.00 97.69 122 LYS A C 1
ATOM 968 O O . LYS A 1 122 ? 13.938 -5.194 -1.840 1.00 97.69 122 LYS A O 1
ATOM 973 N N . ILE A 1 123 ? 11.784 -5.600 -1.336 1.00 98.25 123 ILE A N 1
ATOM 974 C CA . ILE A 1 123 ? 11.707 -6.882 -2.047 1.00 98.25 123 ILE A CA 1
ATOM 975 C C . ILE A 1 123 ? 11.814 -6.676 -3.561 1.00 98.25 123 ILE A C 1
ATOM 977 O O . ILE A 1 123 ? 12.640 -7.314 -4.202 1.00 98.25 123 ILE A O 1
ATOM 981 N N . ALA A 1 124 ? 11.069 -5.735 -4.135 1.00 97.50 124 ALA A N 1
ATOM 982 C CA . ALA A 1 124 ? 11.109 -5.423 -5.562 1.00 97.50 124 ALA A CA 1
ATOM 983 C C . ALA A 1 124 ? 12.519 -5.050 -6.050 1.00 97.50 124 ALA A C 1
ATOM 985 O O . ALA A 1 124 ? 12.938 -5.490 -7.118 1.00 97.50 124 ALA A O 1
ATOM 986 N N . ALA A 1 125 ? 13.291 -4.319 -5.237 1.00 9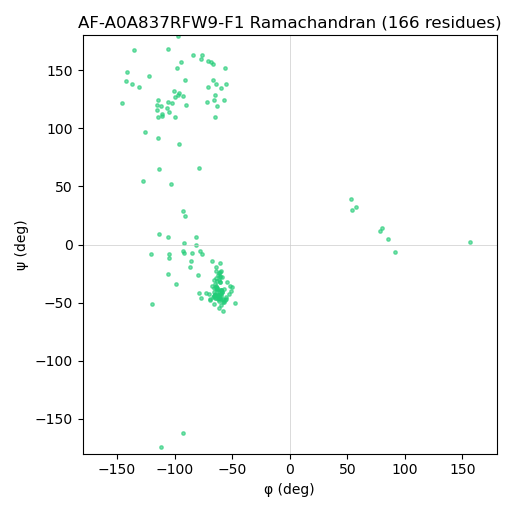6.81 125 ALA A N 1
ATOM 987 C CA . ALA A 1 125 ? 14.673 -3.956 -5.552 1.00 96.81 125 ALA A CA 1
ATOM 988 C C . ALA A 1 125 ? 15.617 -5.166 -5.688 1.00 96.81 125 ALA A C 1
ATOM 990 O O . ALA A 1 125 ? 16.628 -5.081 -6.382 1.00 96.81 125 ALA A O 1
ATOM 991 N N . GLN A 1 126 ? 15.300 -6.285 -5.031 1.00 98.00 126 GLN A N 1
ATOM 992 C CA . GLN A 1 126 ? 16.070 -7.533 -5.097 1.00 98.00 126 GLN A CA 1
ATOM 993 C C . GLN A 1 126 ? 15.681 -8.403 -6.299 1.00 98.00 126 GLN A C 1
ATOM 995 O O . GLN A 1 126 ? 16.347 -9.401 -6.563 1.00 98.00 126 GLN A O 1
ATOM 1000 N N . HIS A 1 127 ? 14.630 -8.010 -7.021 1.00 97.56 127 HIS A N 1
ATOM 1001 C CA . HIS A 1 127 ? 14.022 -8.764 -8.109 1.00 97.56 127 HIS A CA 1
ATOM 1002 C C . HIS A 1 127 ? 13.902 -7.923 -9.397 1.00 97.56 127 HIS A C 1
ATOM 1004 O O . HIS A 1 127 ? 12.806 -7.778 -9.942 1.00 97.56 127 HIS A O 1
ATOM 1010 N N . PRO A 1 128 ? 14.993 -7.331 -9.926 1.00 95.94 128 PRO A N 1
ATOM 1011 C CA . PRO A 1 128 ? 14.927 -6.473 -11.115 1.00 95.94 128 PRO A CA 1
ATOM 1012 C C . PRO A 1 128 ? 14.371 -7.190 -12.358 1.00 95.94 128 PRO A C 1
ATOM 1014 O O . PRO A 1 128 ? 13.851 -6.545 -13.271 1.00 95.94 128 PRO A O 1
ATOM 1017 N N . GLU A 1 129 ? 14.439 -8.522 -12.404 1.00 95.00 129 GLU A N 1
ATOM 1018 C CA . GLU A 1 129 ? 13.872 -9.342 -13.471 1.00 95.00 129 GLU A CA 1
ATOM 1019 C C . GLU A 1 129 ? 12.360 -9.163 -13.639 1.00 95.00 129 GLU A C 1
ATOM 1021 O O . GLU A 1 129 ? 11.869 -9.289 -14.762 1.00 95.00 129 GLU A O 1
ATOM 1026 N N . VAL A 1 130 ? 11.623 -8.814 -12.573 1.00 95.94 130 VAL A N 1
ATOM 1027 C CA . VAL A 1 130 ? 10.163 -8.628 -12.653 1.00 95.94 130 VAL A CA 1
ATOM 1028 C C . VAL A 1 130 ? 9.766 -7.305 -13.314 1.00 95.94 130 VAL A C 1
ATOM 1030 O O . VAL A 1 130 ? 8.595 -7.115 -13.619 1.00 95.94 130 VAL A O 1
ATOM 1033 N N . PHE A 1 131 ? 10.727 -6.415 -13.588 1.00 96.19 131 PHE A N 1
ATOM 1034 C CA . PHE A 1 131 ? 10.522 -5.130 -14.273 1.00 96.19 131 PHE A CA 1
ATOM 1035 C C . PHE A 1 131 ? 11.202 -5.070 -15.649 1.00 96.19 131 PHE A C 1
ATOM 1037 O O . PHE A 1 131 ? 11.304 -4.008 -16.270 1.00 96.19 131 PHE A O 1
ATOM 1044 N N . LYS A 1 132 ? 11.717 -6.199 -16.154 1.00 93.81 132 LYS A N 1
ATOM 1045 C CA . LYS A 1 132 ? 12.435 -6.221 -17.430 1.00 93.81 132 LYS A CA 1
ATOM 1046 C C . LYS A 1 132 ? 11.503 -5.821 -18.578 1.00 93.81 132 LYS A C 1
ATOM 1048 O O . LYS A 1 132 ? 10.538 -6.516 -18.873 1.00 93.81 132 LYS A O 1
ATOM 1053 N N . GLY A 1 133 ? 11.845 -4.731 -19.266 1.00 92.94 133 GLY A N 1
ATOM 1054 C CA . GLY A 1 133 ? 11.052 -4.207 -20.383 1.00 92.94 133 GLY A CA 1
ATOM 1055 C C . GLY A 1 133 ? 9.840 -3.374 -19.957 1.00 92.94 133 GLY A C 1
ATOM 1056 O O . GLY A 1 133 ? 8.984 -3.107 -20.796 1.00 92.94 133 GLY A O 1
ATOM 1057 N N . THR A 1 134 ? 9.767 -2.959 -18.688 1.00 94.94 134 THR A N 1
ATOM 1058 C CA . THR A 1 134 ? 8.697 -2.102 -18.164 1.00 94.94 134 THR A CA 1
ATOM 1059 C C . THR A 1 134 ? 9.213 -0.704 -17.792 1.00 94.94 134 THR A C 1
ATOM 1061 O O . THR A 1 134 ? 10.363 -0.346 -18.064 1.00 94.94 134 THR A O 1
ATOM 1064 N N . ASP A 1 135 ? 8.360 0.126 -17.191 1.00 94.00 135 ASP A N 1
ATOM 1065 C CA . ASP A 1 135 ? 8.714 1.477 -16.740 1.00 94.00 135 ASP A CA 1
ATOM 1066 C C . ASP A 1 135 ? 9.507 1.514 -15.418 1.00 94.00 135 ASP A C 1
ATOM 1068 O O . ASP A 1 135 ? 9.994 2.578 -15.031 1.00 94.00 135 ASP A O 1
ATOM 1072 N N . GLY A 1 136 ? 9.697 0.364 -14.761 1.00 94.31 136 GLY A N 1
ATOM 1073 C CA . GLY A 1 136 ? 10.371 0.256 -13.464 1.00 94.31 136 GLY A CA 1
ATOM 1074 C C . GLY A 1 136 ? 9.463 0.482 -12.249 1.00 94.31 136 GLY A C 1
ATOM 1075 O O . GLY A 1 136 ? 9.964 0.495 -11.127 1.00 94.31 136 GLY A O 1
ATOM 1076 N N . VAL A 1 137 ? 8.155 0.649 -12.461 1.00 95.88 137 VAL A N 1
ATOM 1077 C CA . VAL A 1 137 ? 7.116 0.763 -11.421 1.00 95.88 137 VAL A CA 1
ATOM 1078 C C . VAL A 1 137 ? 6.103 -0.365 -11.574 1.00 95.88 137 VAL A C 1
ATOM 1080 O O . VAL A 1 137 ? 5.821 -1.103 -10.632 1.00 95.88 137 VAL A O 1
ATOM 1083 N N . HIS A 1 138 ? 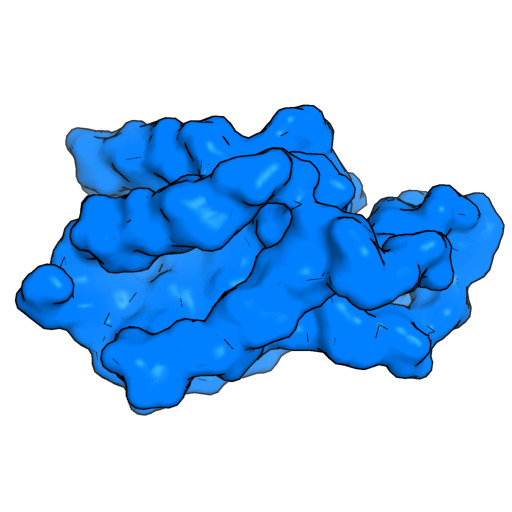5.587 -0.532 -12.787 1.00 96.44 138 HIS A N 1
ATOM 1084 C CA . HIS A 1 138 ? 4.631 -1.561 -13.143 1.00 96.44 138 HIS A CA 1
ATOM 1085 C C . HIS A 1 138 ? 5.387 -2.776 -13.673 1.00 96.44 138 HIS A C 1
ATOM 1087 O O . HIS A 1 138 ? 6.172 -2.672 -14.610 1.00 96.44 138 HIS A O 1
ATOM 1093 N N . PHE A 1 139 ? 5.121 -3.960 -13.128 1.00 93.12 139 PHE A N 1
ATOM 1094 C CA . PHE A 1 139 ? 5.643 -5.220 -13.677 1.00 93.12 139 PHE A CA 1
ATOM 1095 C C . PHE A 1 139 ? 4.809 -5.738 -14.866 1.00 93.12 139 PHE A C 1
ATOM 1097 O O . PHE A 1 139 ? 5.061 -6.825 -15.365 1.00 93.12 139 PHE A O 1
ATOM 1104 N N . GLY A 1 140 ? 3.824 -4.971 -15.354 1.00 84.31 140 GLY A N 1
ATOM 1105 C CA . GLY A 1 140 ? 3.246 -5.126 -16.699 1.00 84.31 140 GLY A CA 1
ATOM 1106 C C . GLY A 1 140 ? 2.656 -6.501 -17.039 1.00 84.31 140 GLY A C 1
ATOM 1107 O O . GLY A 1 140 ? 2.741 -6.921 -18.189 1.00 84.31 140 GLY A O 1
ATOM 1108 N N . GLY A 1 141 ? 2.101 -7.226 -16.063 1.00 80.31 141 GLY A N 1
ATOM 1109 C CA . GLY A 1 141 ? 1.585 -8.587 -16.267 1.00 80.31 141 GLY A CA 1
ATOM 1110 C C . GLY A 1 141 ? 2.662 -9.679 -16.313 1.00 80.31 141 GLY A C 1
ATOM 1111 O O . GLY A 1 141 ? 2.375 -10.823 -16.669 1.00 80.31 141 GLY A O 1
ATOM 1112 N N . ILE A 1 142 ? 3.909 -9.364 -15.945 1.00 93.81 142 ILE A N 1
ATOM 1113 C CA . ILE A 1 142 ? 4.940 -10.369 -15.685 1.00 93.81 142 ILE A CA 1
ATOM 1114 C C . ILE A 1 142 ? 4.495 -11.184 -14.467 1.00 93.81 142 ILE A C 1
ATOM 1116 O O . ILE A 1 142 ? 4.538 -10.709 -13.333 1.00 93.81 142 ILE A O 1
ATOM 1120 N N . ARG A 1 143 ? 4.118 -12.448 -14.704 1.00 95.38 143 ARG A N 1
ATOM 1121 C CA . ARG A 1 143 ? 3.573 -13.368 -13.688 1.00 95.38 143 ARG A CA 1
ATOM 1122 C C . ARG A 1 143 ? 4.439 -13.471 -12.428 1.00 95.38 143 ARG A C 1
ATOM 1124 O O . ARG A 1 143 ? 3.905 -13.614 -11.334 1.00 95.38 143 ARG A O 1
ATOM 1131 N N . ALA A 1 144 ? 5.764 -13.408 -12.568 1.00 96.69 144 ALA A N 1
ATOM 1132 C CA . ALA A 1 144 ? 6.681 -13.416 -11.427 1.00 96.69 144 ALA A CA 1
ATOM 1133 C C . ALA A 1 144 ? 6.503 -12.182 -10.521 1.00 96.69 144 ALA A C 1
ATOM 1135 O O . ALA A 1 144 ? 6.572 -12.317 -9.302 1.00 96.69 144 ALA A O 1
ATOM 1136 N N . GLY A 1 145 ? 6.210 -11.012 -11.099 1.00 97.50 145 GLY A N 1
ATOM 1137 C CA . GLY A 1 145 ? 5.876 -9.795 -10.361 1.00 97.50 145 GLY A CA 1
ATOM 1138 C C . GLY A 1 145 ? 4.564 -9.932 -9.594 1.00 97.50 145 GLY A C 1
ATOM 1139 O O . GLY A 1 145 ? 4.532 -9.626 -8.405 1.00 97.50 145 GLY A O 1
ATOM 1140 N N . ASP A 1 146 ? 3.525 -10.494 -10.221 1.00 97.25 146 ASP A N 1
ATOM 1141 C CA . ASP A 1 146 ? 2.252 -10.758 -9.538 1.00 97.25 146 ASP A CA 1
ATOM 1142 C C . ASP A 1 146 ? 2.418 -11.719 -8.346 1.00 97.25 146 ASP A C 1
ATOM 1144 O O . ASP A 1 146 ? 1.940 -11.448 -7.241 1.00 97.25 146 ASP A O 1
ATOM 1148 N N . ILE A 1 147 ? 3.139 -12.833 -8.557 1.00 97.94 147 ILE A N 1
ATOM 1149 C CA . ILE A 1 147 ? 3.454 -13.816 -7.507 1.00 97.94 147 ILE A CA 1
ATOM 1150 C C . ILE A 1 147 ? 4.170 -13.124 -6.345 1.00 97.94 147 ILE A C 1
ATOM 1152 O O . ILE A 1 147 ? 3.810 -13.330 -5.185 1.00 97.94 147 ILE A O 1
ATOM 1156 N N . LEU A 1 148 ? 5.183 -12.310 -6.650 1.00 98.31 148 LEU A N 1
ATOM 1157 C CA . LEU A 1 148 ? 5.997 -11.634 -5.649 1.00 98.31 148 LEU A CA 1
ATOM 1158 C C . LEU A 1 148 ? 5.183 -10.601 -4.861 1.00 98.31 148 LEU A C 1
ATOM 1160 O O . LEU A 1 148 ? 5.243 -10.590 -3.633 1.00 98.31 148 LEU A O 1
ATOM 1164 N N . TYR A 1 149 ? 4.381 -9.782 -5.541 1.00 98.06 149 TYR A N 1
ATOM 1165 C CA . TYR A 1 149 ? 3.536 -8.764 -4.916 1.00 98.06 149 TYR A CA 1
ATOM 1166 C C . TYR A 1 149 ? 2.497 -9.397 -3.976 1.00 98.06 149 TYR A C 1
ATOM 1168 O O . TYR A 1 149 ? 2.374 -9.004 -2.813 1.00 98.06 149 TYR A O 1
ATOM 1176 N N . ALA A 1 150 ? 1.815 -10.453 -4.435 1.00 97.75 150 ALA A N 1
ATOM 1177 C CA . ALA A 1 150 ? 0.878 -11.220 -3.616 1.00 97.75 150 ALA A CA 1
ATOM 1178 C C . ALA A 1 150 ? 1.565 -11.902 -2.424 1.00 97.75 150 ALA A C 1
ATOM 1180 O O . ALA A 1 150 ? 1.008 -11.941 -1.325 1.00 97.75 150 ALA A O 1
ATOM 1181 N N . LYS A 1 151 ? 2.787 -12.419 -2.614 1.00 98.19 151 LYS A N 1
ATOM 1182 C CA . LYS A 1 151 ? 3.585 -13.005 -1.532 1.00 98.19 151 LYS A CA 1
ATOM 1183 C C . LYS A 1 151 ? 3.891 -11.971 -0.450 1.00 98.19 151 LYS A C 1
ATOM 1185 O O . LYS A 1 151 ? 3.687 -12.271 0.720 1.00 98.19 151 LYS A O 1
ATOM 1190 N N . VAL A 1 152 ? 4.308 -10.760 -0.822 1.00 98.56 152 VAL A N 1
ATOM 1191 C CA . VAL A 1 152 ? 4.596 -9.679 0.138 1.00 98.56 152 VAL A CA 1
ATOM 1192 C C . VAL A 1 152 ? 3.356 -9.317 0.966 1.00 98.56 152 VAL A C 1
ATOM 1194 O O . VAL A 1 152 ? 3.457 -9.196 2.187 1.00 98.56 152 VAL A O 1
ATOM 1197 N N . ILE A 1 153 ? 2.176 -9.225 0.342 1.00 98.19 153 ILE A N 1
ATOM 1198 C CA . ILE A 1 153 ? 0.910 -8.988 1.059 1.00 98.19 153 ILE A CA 1
ATOM 1199 C C . ILE A 1 153 ? 0.581 -10.147 2.006 1.00 98.19 153 ILE A C 1
ATOM 1201 O O . ILE A 1 153 ? 0.225 -9.924 3.164 1.00 98.19 153 ILE A O 1
ATOM 1205 N N . ASN A 1 154 ? 0.702 -11.390 1.536 1.00 98.06 154 ASN A N 1
ATOM 1206 C CA . ASN A 1 154 ? 0.401 -12.565 2.346 1.00 98.06 154 ASN A CA 1
ATOM 1207 C C . ASN A 1 154 ? 1.362 -12.698 3.535 1.00 98.06 154 ASN A C 1
ATOM 1209 O O . ASN A 1 154 ? 0.910 -12.976 4.643 1.00 98.06 154 ASN A O 1
ATOM 1213 N N . ASP A 1 155 ? 2.659 -12.469 3.350 1.00 98.38 155 ASP A N 1
ATOM 1214 C CA . ASP A 1 155 ? 3.646 -12.502 4.434 1.00 98.38 155 ASP A CA 1
ATOM 1215 C C . ASP A 1 155 ? 3.339 -11.423 5.486 1.00 98.38 155 ASP A C 1
ATOM 1217 O O . ASP A 1 155 ? 3.309 -11.710 6.686 1.00 98.38 155 ASP A O 1
ATOM 1221 N N . ALA A 1 156 ? 3.011 -10.204 5.046 1.00 98.12 156 ALA A N 1
ATOM 1222 C CA . ALA A 1 156 ? 2.609 -9.122 5.939 1.00 98.12 156 ALA A CA 1
ATOM 1223 C C . ALA A 1 156 ? 1.300 -9.425 6.680 1.00 98.12 156 ALA A C 1
ATOM 1225 O O . ALA A 1 156 ? 1.190 -9.133 7.868 1.00 98.12 156 ALA A O 1
ATOM 1226 N N . LEU A 1 157 ? 0.328 -10.074 6.032 1.00 97.50 157 LEU A N 1
ATOM 1227 C CA . LEU A 1 157 ? -0.878 -10.557 6.705 1.00 97.50 157 LEU A CA 1
ATOM 1228 C C . LEU A 1 157 ? -0.540 -11.576 7.799 1.00 97.50 157 LEU A C 1
ATOM 1230 O O . LEU A 1 157 ? -1.106 -11.511 8.889 1.00 97.50 157 LEU A O 1
ATOM 1234 N N . HIS A 1 158 ? 0.358 -12.527 7.527 1.00 97.75 158 HIS A N 1
ATOM 1235 C CA . HIS A 1 158 ? 0.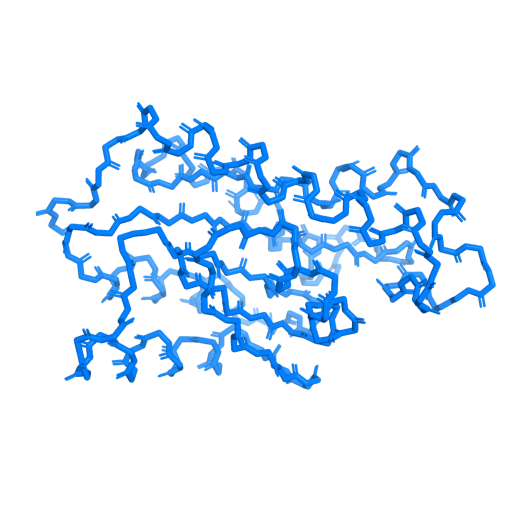780 -13.509 8.529 1.00 97.75 158 HIS A CA 1
ATOM 1236 C C . HIS A 1 158 ? 1.447 -12.841 9.732 1.00 97.75 158 HIS A C 1
ATOM 1238 O O . HIS A 1 158 ? 1.140 -13.211 10.865 1.00 97.75 158 HIS A O 1
ATOM 1244 N N . ALA A 1 159 ? 2.288 -11.831 9.501 1.00 98.06 159 ALA A N 1
ATOM 1245 C CA . ALA A 1 159 ? 2.884 -11.032 10.566 1.00 98.06 159 ALA A CA 1
ATOM 1246 C C . ALA A 1 159 ? 1.825 -10.228 11.345 1.00 98.06 159 ALA A C 1
ATOM 1248 O O . ALA A 1 159 ? 1.787 -10.293 12.572 1.00 98.06 159 ALA A O 1
ATOM 1249 N N . ALA A 1 160 ? 0.894 -9.564 10.653 1.00 97.75 160 ALA A N 1
ATOM 1250 C CA . ALA A 1 160 ? -0.172 -8.774 11.271 1.00 97.75 160 ALA A CA 1
ATOM 1251 C C . ALA A 1 160 ? -1.146 -9.619 12.116 1.00 97.75 160 ALA A C 1
ATOM 1253 O O . ALA A 1 160 ? -1.796 -9.119 13.032 1.00 97.75 160 ALA A O 1
ATOM 1254 N N . LYS A 1 161 ? -1.259 -10.933 11.877 1.00 97.25 161 LYS A N 1
ATOM 1255 C CA . LYS A 1 161 ? -2.021 -11.818 12.780 1.00 97.25 161 LYS A CA 1
ATOM 1256 C C . LYS A 1 161 ? -1.448 -11.823 14.202 1.00 97.25 161 LYS A C 1
ATOM 1258 O O . LYS A 1 161 ? -2.213 -12.013 15.141 1.00 97.25 161 LYS A O 1
ATOM 1263 N N . GLN A 1 162 ? -0.148 -11.570 14.354 1.00 97.19 162 GLN A N 1
ATOM 1264 C CA . GLN A 1 162 ? 0.563 -11.561 15.636 1.00 97.19 162 GLN A CA 1
ATOM 1265 C C . GLN A 1 162 ? 0.630 -10.174 16.294 1.00 97.19 162 GLN A C 1
ATOM 1267 O O . GLN A 1 162 ? 1.116 -10.056 17.416 1.00 97.19 162 GLN A O 1
ATOM 1272 N N . THR A 1 163 ? 0.159 -9.119 15.624 1.00 96.19 163 THR A N 1
ATOM 1273 C CA . THR A 1 163 ? 0.134 -7.756 16.173 1.00 96.19 163 THR A CA 1
ATOM 1274 C C . THR A 1 163 ? -1.221 -7.434 16.814 1.00 96.19 163 THR A C 1
ATOM 1276 O O . THR A 1 163 ? -2.226 -8.073 16.488 1.00 96.19 163 THR A O 1
ATOM 1279 N N . PRO A 1 164 ? -1.306 -6.471 17.748 1.00 98.00 164 PRO A N 1
ATOM 1280 C CA . PRO A 1 164 ? -2.595 -6.000 18.251 1.00 98.00 164 PRO A CA 1
ATOM 1281 C C . PRO A 1 164 ? -3.379 -5.236 17.172 1.00 98.00 164 PRO A C 1
ATOM 1283 O O . PRO A 1 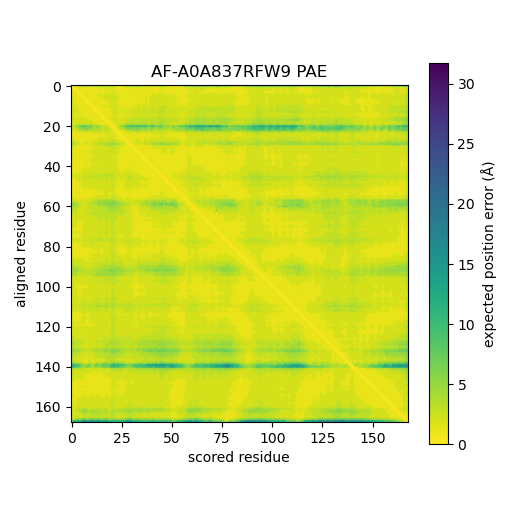164 ? -2.804 -4.693 16.232 1.00 98.00 164 PRO A O 1
ATOM 1286 N N . ALA A 1 165 ? -4.702 -5.161 17.322 1.00 98.50 165 ALA A N 1
ATOM 1287 C CA . ALA A 1 165 ? -5.506 -4.164 16.615 1.00 98.50 165 ALA A CA 1
ATOM 1288 C C . ALA A 1 165 ? -5.361 -2.785 17.276 1.00 98.50 165 ALA A C 1
ATOM 1290 O O . ALA A 1 165 ? -4.979 -2.687 18.444 1.00 98.50 165 ALA A O 1
ATOM 1291 N N . LYS A 1 166 ? -5.680 -1.717 16.539 1.00 98.44 166 LYS A N 1
ATOM 1292 C CA . LYS A 1 166 ? -5.747 -0.361 17.089 1.00 98.44 166 LYS A CA 1
ATOM 1293 C C . LYS A 1 166 ? -6.783 -0.314 18.214 1.00 98.44 166 LYS A C 1
ATOM 1295 O O . LYS A 1 166 ? -7.882 -0.844 18.064 1.00 98.44 166 LYS A O 1
ATOM 1300 N N . THR A 1 167 ? -6.437 0.315 19.333 1.00 95.56 167 THR A N 1
ATOM 1301 C CA . THR A 1 167 ? -7.286 0.369 20.536 1.00 95.56 167 THR A CA 1
ATOM 1302 C C . THR A 1 167 ? -7.955 1.723 20.760 1.00 95.56 167 THR A C 1
ATOM 1304 O O . THR A 1 167 ? -8.986 1.777 21.423 1.00 95.56 167 THR A O 1
ATOM 1307 N N . SER A 1 168 ? -7.370 2.803 20.236 1.00 86.19 168 SER A N 1
ATOM 1308 C CA . SER A 1 168 ? -7.795 4.199 20.416 1.00 86.19 168 SER A CA 1
ATOM 1309 C C . SER A 1 168 ? -7.294 5.056 19.268 1.00 86.19 168 SER A C 1
ATOM 1311 O O . SER A 1 168 ? -6.127 4.818 18.871 1.00 86.19 168 SER A O 1
#

pLDDT: mean 96.98, std 2.77, range [80.31, 98.88]

Sequence (168 aa):
MSIIGDSVTLGTRSYLGDHVANSNIDAEGDRTMNLAYKVMMNQQRSHTLREYVVICIGTNALDDYEEQTMKIIHDLEPGHKLILMTPYNARADANWNSSKLAVLERKLPEKYHFITIADWGKIAAQHPEVFKGTDGVHFGGIRAGDILYAKVINDALHAAKQTPAKTS

Foldseek 3Di:
DEEEAELQCVLLVVLLPVQVPPYDYHYYHLDALQNSLVVQVVCVVVVNDDQEYEYHHQPNYDPVNVVSVVSCVVVRDFSHAYEYEQAAAPPDDCPGNSNVNLVVLVCVCVVPQSYFYLDCRVQVNVCCVLQVPHRRRHSNPSVVSSVSSSVSVVVRVVVSVVTHTHDD

Organism: NCBI:txid1423791

Mean predicted aligned error: 2.36 Å

InterPro domains:
  IPR036514 SGNH hydrolase superfamily [G3DSA:3.40.50.1110] (2-165)

Radius of gyration: 14.59 Å; Cα contacts (8 Å, |Δi|>4): 311; chains: 1; bounding box: 37×32×41 Å

Secondary structure (DSSP, 8-state):
-EEEE-HHHHHHHHHHHHHSTT-EEEE-TT--HHHHHHHHHHHHHTT---SEEEEE--TT--TTHHHHHHHHHHHSPTT-EEEEE----TT--TTSHHHHHHHHHHHHHHH-TTEEEE-HHHHHHT-GGGGTTS-SS--TT-HHHHHHHHHHHHHHHHHHTTSPPP--